Protein AF-I3TNN1-F1 (afdb_monomer_lite)

Foldseek 3Di:
DDPDPDQQPQAPAEAEQEDADPDRVVVLVVNVVSHYNYDYDADPPPGHVCVPDDDDDCVPVDDPPDD

pLDDT: mean 87.21, std 15.37, range [47.97, 98.69]

InterPro domains:
  IPR003673 CoA-transferase family III [PF02515] (10-58)
  IPR023606 CoA-transferase family III domain 1 superfamily [G3DSA:3.40.50.10540] (6-65)
  IPR023606 CoA-transferase family III domain 1 superfamily [SSF89796] (8-59)
  IPR050483 CoA-transferase III domain-containing protein [PTHR48207] (7-57)

Radius of gyration: 19.33 Å; chains: 1; bounding box: 60×17×49 Å

Secondary structure (DSSP, 8-state):
-PPP----TTTT-EEEE---TTHHHHHHHHHHHTT-EEEE---TTT-SGGGGPPSPPGGGSPP----

Organism: Tistrella mobilis (strain KA081020-065) (NCBI:txid1110502)

Structure (mmCIF, N/CA/C/O backbone):
data_AF-I3TNN1-F1
#
_entry.id   AF-I3TNN1-F1
#
loop_
_atom_site.group_PDB
_atom_site.id
_atom_site.type_symbol
_atom_site.label_atom_id
_atom_site.label_alt_id
_atom_site.label_comp_id
_atom_site.label_asym_id
_atom_site.label_entity_id
_atom_site.label_seq_id
_atom_site.pdbx_PDB_ins_code
_atom_site.Cartn_x
_atom_site.Cartn_y
_atom_site.Cartn_z
_atom_site.occupancy
_atom_site.B_iso_or_equiv
_atom_site.auth_seq_id
_atom_site.auth_comp_id
_atom_site.auth_asym_id
_atom_site.auth_atom_id
_atom_site.pdbx_PDB_model_num
ATOM 1 N N . MET A 1 1 ? -2.753 -2.958 33.537 1.00 60.88 1 MET A N 1
ATOM 2 C CA . MET A 1 1 ? -4.025 -2.691 32.836 1.00 60.88 1 MET A CA 1
ATOM 3 C C . MET A 1 1 ? -3.656 -2.226 31.437 1.00 60.88 1 MET A C 1
ATOM 5 O O . MET A 1 1 ? -3.062 -1.161 31.338 1.00 60.88 1 MET A O 1
ATOM 9 N N . LEU A 1 2 ? -3.854 -3.041 30.393 1.00 55.88 2 LEU A N 1
ATOM 10 C CA . LEU A 1 2 ? -3.718 -2.531 29.022 1.00 55.88 2 LEU A CA 1
ATOM 11 C C . LEU A 1 2 ? -4.879 -1.552 28.765 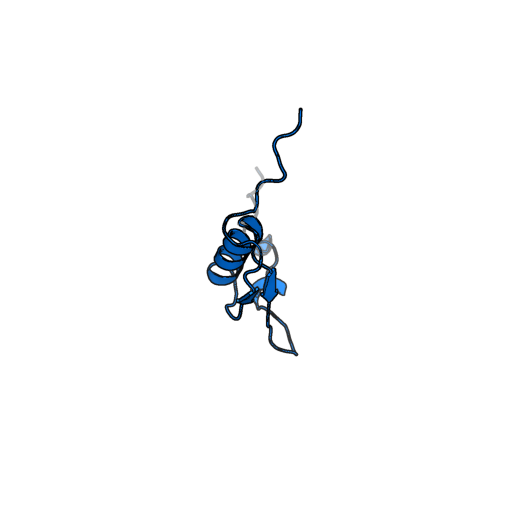1.00 55.88 2 LEU A C 1
ATOM 13 O O . LEU A 1 2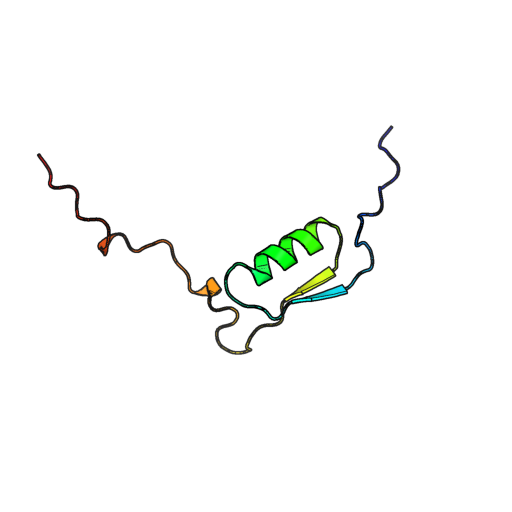 ? -5.976 -1.807 29.272 1.00 55.88 2 LEU A O 1
ATOM 17 N N . PRO A 1 3 ? -4.662 -0.439 28.042 1.00 60.56 3 PRO A N 1
ATOM 18 C CA . PRO A 1 3 ? -5.760 0.426 27.627 1.00 60.56 3 PRO A CA 1
ATOM 19 C C . PRO A 1 3 ? -6.783 -0.386 26.813 1.00 60.56 3 PRO A C 1
ATOM 21 O O . PRO A 1 3 ? -6.403 -1.394 26.205 1.00 60.56 3 PRO A O 1
ATOM 24 N N . PRO A 1 4 ? -8.073 0.010 26.796 1.00 63.00 4 PRO A N 1
ATOM 25 C CA . PRO A 1 4 ? -9.036 -0.599 25.883 1.00 63.00 4 PRO A CA 1
ATOM 26 C C . PRO A 1 4 ? -8.451 -0.540 24.469 1.00 63.00 4 PRO A C 1
ATOM 28 O O . PRO A 1 4 ? -7.829 0.469 24.118 1.00 63.00 4 PRO A O 1
ATOM 31 N N . ALA A 1 5 ? -8.591 -1.628 23.701 1.00 64.38 5 ALA A N 1
ATOM 32 C CA . ALA A 1 5 ? -8.120 -1.697 22.319 1.00 64.38 5 ALA A CA 1
ATOM 33 C C . ALA A 1 5 ? -8.587 -0.432 21.592 1.00 64.38 5 ALA A C 1
ATOM 35 O O . ALA A 1 5 ? -9.783 -0.217 21.399 1.00 64.38 5 ALA A O 1
ATOM 36 N N . SER A 1 6 ? -7.646 0.475 21.343 1.00 69.25 6 SER A N 1
ATOM 37 C CA . SER A 1 6 ? -7.964 1.795 20.827 1.00 69.25 6 SER A CA 1
ATOM 38 C C . SER A 1 6 ? -8.210 1.613 19.343 1.00 69.25 6 SER A C 1
ATOM 40 O O . SER A 1 6 ? -7.289 1.247 18.616 1.00 69.25 6 SER A O 1
ATOM 42 N N . ILE A 1 7 ? -9.463 1.797 18.929 1.00 85.50 7 ILE A N 1
ATOM 43 C CA . ILE A 1 7 ? -9.857 1.839 17.521 1.00 85.50 7 ILE A CA 1
ATOM 44 C C . ILE A 1 7 ? -8.905 2.805 16.812 1.00 85.50 7 ILE A C 1
ATOM 46 O O . ILE A 1 7 ? -8.751 3.955 17.237 1.00 85.50 7 ILE A O 1
ATOM 50 N N . LEU A 1 8 ? -8.214 2.312 15.785 1.00 94.75 8 LEU A N 1
ATOM 51 C CA . LEU A 1 8 ? -7.314 3.143 14.998 1.00 94.75 8 LEU A CA 1
ATOM 52 C C . LEU A 1 8 ? -8.140 4.161 14.189 1.00 94.75 8 LEU A C 1
ATOM 54 O O . LEU A 1 8 ? -9.287 3.871 13.844 1.00 94.75 8 LEU A O 1
ATOM 58 N N . PRO A 1 9 ? -7.600 5.353 13.876 1.00 96.62 9 PRO A N 1
ATOM 59 C CA . PRO A 1 9 ? -8.381 6.432 13.264 1.00 96.62 9 PRO A CA 1
ATOM 60 C C . PRO A 1 9 ? -9.111 6.074 11.960 1.00 96.62 9 PRO A C 1
ATOM 62 O O . PRO A 1 9 ? -10.100 6.726 11.635 1.00 96.62 9 PRO A O 1
ATOM 65 N N . LEU A 1 10 ? -8.630 5.072 11.217 1.00 97.56 10 LEU A N 1
ATOM 66 C CA . LEU A 1 10 ? -9.197 4.606 9.949 1.00 97.56 10 LEU A CA 1
ATOM 67 C C . LEU A 1 10 ? -9.714 3.159 10.007 1.00 97.56 10 LEU A C 1
ATOM 69 O O . LEU A 1 10 ? -9.891 2.537 8.960 1.00 97.56 10 LEU A O 1
ATOM 73 N N . ASP A 1 11 ? -9.960 2.619 11.201 1.00 96.56 11 ASP A N 1
ATOM 74 C CA . ASP A 1 11 ? -10.518 1.273 11.347 1.00 96.56 11 ASP A CA 1
ATOM 75 C C . ASP A 1 11 ? -11.858 1.139 10.595 1.00 96.56 11 ASP A C 1
ATOM 77 O O . ASP A 1 11 ? -12.708 2.033 10.617 1.00 96.56 11 ASP A O 1
ATOM 81 N N . GLY A 1 12 ? -12.034 0.026 9.884 1.00 96.38 12 GLY A N 1
ATOM 82 C CA . GLY A 1 12 ? -13.200 -0.231 9.031 1.00 96.38 12 GLY A CA 1
ATOM 83 C C . GLY A 1 12 ? -13.234 0.519 7.690 1.00 96.38 12 GLY A C 1
ATOM 84 O O . GLY A 1 12 ? -14.151 0.290 6.897 1.00 96.38 12 GLY A O 1
ATOM 85 N N . ILE A 1 13 ? -12.255 1.377 7.385 1.00 98.31 13 ILE A N 1
ATOM 86 C CA . ILE A 1 13 ? -12.132 2.021 6.071 1.00 98.31 13 ILE A CA 1
ATOM 87 C C . ILE A 1 13 ? -11.356 1.115 5.115 1.00 98.31 13 ILE A C 1
ATOM 89 O O . ILE A 1 13 ? -10.276 0.634 5.443 1.00 98.31 13 ILE A O 1
ATOM 93 N N . ARG A 1 14 ? -11.878 0.933 3.896 1.00 98.56 14 ARG A N 1
ATOM 94 C CA . ARG A 1 14 ? -11.176 0.259 2.796 1.00 98.56 14 ARG A CA 1
ATOM 95 C C . ARG A 1 14 ? -10.703 1.271 1.758 1.00 98.56 14 ARG A C 1
ATOM 97 O O . ARG A 1 14 ? -11.490 2.100 1.304 1.00 98.56 14 ARG A O 1
ATOM 104 N N . VAL A 1 15 ? -9.441 1.172 1.352 1.00 98.69 15 VAL A N 1
ATOM 105 C CA . VAL A 1 15 ? -8.807 2.059 0.366 1.00 98.69 15 VAL A CA 1
ATOM 106 C C . VAL A 1 15 ? -8.343 1.237 -0.827 1.00 98.69 15 VAL A C 1
ATOM 108 O O . VAL A 1 15 ? -7.698 0.207 -0.662 1.00 98.69 15 VAL A O 1
ATOM 111 N N . ILE A 1 16 ? -8.647 1.708 -2.035 1.00 98.69 16 ILE A N 1
ATOM 112 C CA . ILE A 1 16 ? -8.101 1.144 -3.272 1.00 98.69 16 ILE A CA 1
ATOM 113 C C . ILE A 1 16 ? -6.903 1.999 -3.691 1.00 98.69 16 ILE A C 1
ATOM 115 O O . ILE A 1 16 ? -7.068 3.164 -4.050 1.00 98.69 16 ILE A O 1
ATOM 119 N N . GLU A 1 17 ? -5.704 1.426 -3.623 1.00 98.50 17 GLU A N 1
ATOM 120 C CA . GLU A 1 17 ? -4.442 2.090 -3.958 1.00 98.50 17 GLU A CA 1
ATOM 121 C C . GLU A 1 17 ? -4.037 1.709 -5.391 1.00 98.50 17 GLU A C 1
ATOM 123 O O . GLU A 1 17 ? -3.766 0.541 -5.683 1.00 98.50 17 GLU A O 1
ATOM 128 N N . ILE A 1 18 ? -4.018 2.693 -6.294 1.00 98.12 18 ILE A N 1
ATOM 129 C CA . ILE A 1 18 ? -3.744 2.500 -7.730 1.00 98.12 18 ILE A CA 1
ATOM 130 C C . ILE A 1 18 ? -2.511 3.262 -8.225 1.00 98.12 18 ILE A C 1
ATOM 132 O O . ILE A 1 18 ? -2.192 3.199 -9.413 1.00 98.12 18 ILE A O 1
ATOM 136 N N . ALA A 1 19 ? -1.836 4.018 -7.360 1.00 98.06 19 ALA A N 1
ATOM 137 C CA . ALA A 1 19 ? -0.639 4.744 -7.743 1.00 98.06 19 ALA A CA 1
ATOM 138 C C . ALA A 1 19 ? 0.527 3.778 -7.984 1.00 98.06 19 ALA A 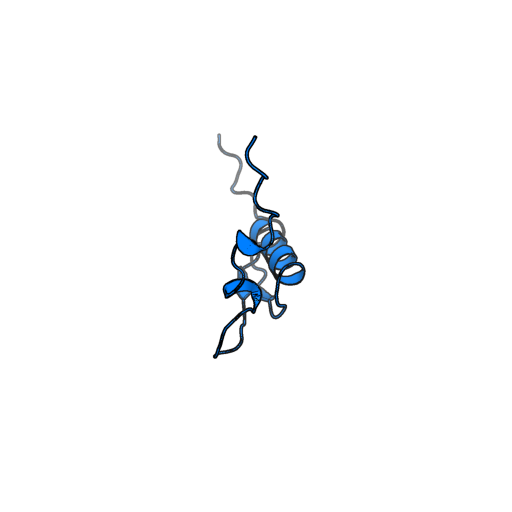C 1
ATOM 140 O O . ALA A 1 19 ? 0.410 2.560 -7.852 1.00 98.06 19 ALA A O 1
ATOM 141 N N . GLN A 1 20 ? 1.656 4.329 -8.408 1.00 96.25 20 GLN A N 1
ATOM 142 C CA . GLN A 1 20 ? 2.873 3.579 -8.697 1.00 96.25 20 GLN A CA 1
ATOM 143 C C . GLN A 1 20 ? 4.048 4.238 -7.975 1.00 96.25 20 GLN A C 1
ATOM 145 O O . GLN A 1 20 ? 3.963 5.401 -7.553 1.00 96.25 20 GLN A O 1
ATOM 150 N N . ASN A 1 21 ? 5.173 3.538 -7.930 1.00 95.50 21 ASN A N 1
ATOM 151 C CA . ASN A 1 21 ? 6.451 4.040 -7.449 1.00 95.50 21 ASN A CA 1
ATOM 152 C C . ASN A 1 21 ? 6.460 4.296 -5.934 1.00 95.50 21 ASN A C 1
ATOM 154 O O . ASN A 1 21 ? 6.356 3.361 -5.150 1.00 95.50 21 ASN A O 1
ATOM 158 N N . LEU A 1 22 ? 6.650 5.551 -5.509 1.00 95.06 22 LEU A N 1
ATOM 159 C CA . LEU A 1 22 ? 6.929 5.875 -4.106 1.00 95.06 22 LEU A CA 1
ATOM 160 C C . LEU A 1 22 ? 5.817 6.685 -3.442 1.00 95.06 22 LEU A C 1
ATOM 162 O O . LEU A 1 22 ? 5.284 6.267 -2.423 1.00 95.06 22 LEU A O 1
ATOM 166 N N . ALA A 1 23 ? 5.457 7.844 -3.998 1.00 97.88 23 ALA A N 1
ATOM 167 C CA . ALA A 1 23 ? 4.619 8.808 -3.282 1.00 97.88 23 ALA A CA 1
ATOM 168 C C . ALA A 1 23 ? 3.231 8.252 -2.915 1.00 97.88 23 ALA A C 1
ATOM 170 O O . ALA A 1 23 ? 2.777 8.423 -1.786 1.00 97.88 23 ALA A O 1
ATOM 171 N N . GLY A 1 24 ? 2.570 7.570 -3.853 1.00 97.81 24 GLY A N 1
ATOM 172 C CA . GLY A 1 24 ? 1.248 6.990 -3.621 1.00 97.81 24 GLY A CA 1
ATOM 173 C C . GLY A 1 24 ? 1.278 5.763 -2.705 1.00 97.81 24 GLY A C 1
ATOM 174 O O . GLY A 1 24 ? 0.586 5.790 -1.688 1.00 97.81 24 GLY A O 1
ATOM 175 N N . PRO A 1 25 ? 2.124 4.743 -2.964 1.00 97.69 25 PRO A N 1
ATOM 176 C CA . PRO A 1 25 ? 2.293 3.621 -2.040 1.00 97.69 25 PRO A CA 1
ATOM 177 C C . PRO A 1 25 ? 2.684 4.052 -0.621 1.00 97.69 25 PRO A C 1
ATOM 179 O O . PRO A 1 25 ? 2.165 3.494 0.341 1.00 97.69 25 PRO A O 1
ATOM 182 N N . HIS A 1 26 ? 3.504 5.098 -0.472 1.00 98.25 26 HIS A N 1
ATOM 183 C CA . HIS A 1 26 ? 3.843 5.648 0.841 1.00 98.25 26 HIS A CA 1
ATOM 184 C C 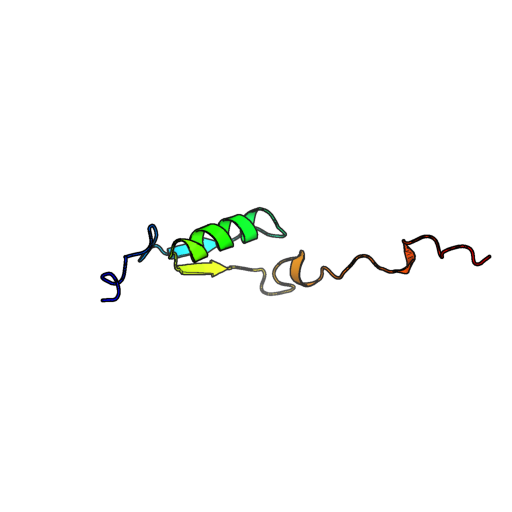. HIS A 1 26 ? 2.649 6.336 1.521 1.00 98.25 26 HIS A C 1
ATOM 186 O O . HIS A 1 26 ? 2.436 6.173 2.720 1.00 98.25 26 HIS A O 1
ATOM 192 N N . ALA A 1 27 ? 1.806 7.052 0.772 1.00 98.50 27 ALA A N 1
ATOM 193 C CA . ALA A 1 27 ? 0.542 7.539 1.319 1.00 98.50 27 ALA A CA 1
ATOM 194 C C . ALA A 1 27 ? -0.367 6.371 1.753 1.00 98.50 27 ALA A C 1
ATOM 196 O O . ALA A 1 27 ? -0.947 6.418 2.836 1.00 98.50 27 ALA A O 1
ATOM 197 N N . GLY A 1 28 ? -0.444 5.301 0.955 1.00 98.38 28 GLY A N 1
ATOM 198 C CA . GLY A 1 28 ? -1.166 4.073 1.297 1.00 98.38 28 GLY A CA 1
ATOM 199 C C . GLY A 1 28 ? -0.643 3.404 2.572 1.00 98.38 28 GLY A C 1
ATOM 200 O O . GLY A 1 28 ? -1.434 2.993 3.415 1.00 98.38 28 GLY A O 1
ATOM 201 N N . GLU A 1 29 ? 0.674 3.368 2.763 1.00 98.25 29 GLU A N 1
ATOM 202 C CA . GLU A 1 29 ? 1.327 2.859 3.974 1.00 98.25 29 GLU A CA 1
ATOM 203 C C . GLU A 1 29 ? 0.909 3.645 5.226 1.00 98.25 29 GLU A C 1
ATOM 205 O O . GLU A 1 29 ? 0.584 3.052 6.259 1.00 98.25 29 GLU A O 1
ATOM 210 N N . ILE A 1 30 ? 0.851 4.978 5.133 1.00 98.62 30 ILE A N 1
ATOM 211 C CA . ILE A 1 30 ? 0.379 5.833 6.230 1.00 98.62 30 ILE A CA 1
ATOM 212 C C . ILE A 1 30 ? -1.085 5.513 6.559 1.00 98.62 30 ILE A C 1
ATOM 214 O O . ILE A 1 30 ? -1.429 5.354 7.730 1.00 98.62 30 ILE A O 1
ATOM 218 N N . LEU A 1 31 ? -1.949 5.367 5.549 1.00 98.69 31 LEU A N 1
ATOM 219 C CA . LEU A 1 31 ? -3.362 5.025 5.757 1.00 98.69 31 LEU A CA 1
ATOM 220 C C . LEU A 1 31 ? -3.530 3.637 6.397 1.00 98.69 31 LEU A C 1
ATOM 222 O O . LEU A 1 31 ? -4.321 3.487 7.328 1.00 98.69 31 LEU A O 1
ATOM 226 N N . ALA A 1 32 ? -2.758 2.641 5.955 1.00 98.25 32 ALA A N 1
ATOM 227 C CA . ALA A 1 32 ? -2.758 1.304 6.545 1.00 98.25 32 ALA A CA 1
ATOM 228 C C . ALA A 1 32 ? -2.288 1.331 8.008 1.00 98.25 32 ALA A C 1
ATOM 230 O O . ALA A 1 32 ? -2.907 0.720 8.878 1.00 98.25 32 ALA A O 1
ATOM 231 N N . THR A 1 33 ? -1.245 2.111 8.306 1.00 97.94 33 THR A N 1
ATOM 232 C CA . THR A 1 33 ? -0.734 2.313 9.674 1.00 97.94 33 THR A CA 1
ATOM 233 C C . THR A 1 33 ? -1.789 2.936 10.591 1.00 97.94 33 THR A C 1
ATOM 235 O O . THR A 1 33 ? -1.862 2.615 11.776 1.00 97.94 33 THR A O 1
ATOM 238 N N . LEU A 1 34 ? -2.642 3.804 10.043 1.00 97.81 34 LEU A N 1
ATOM 239 C CA . LEU A 1 34 ? -3.773 4.406 10.746 1.00 97.81 34 LEU A CA 1
ATOM 240 C C . LEU A 1 34 ? -5.015 3.498 10.805 1.00 97.81 34 LEU A C 1
ATOM 242 O O . LEU A 1 34 ? -6.043 3.943 11.312 1.00 97.81 34 LEU A O 1
ATOM 246 N N . GLY A 1 35 ? -4.936 2.250 10.333 1.00 97.00 35 GLY A N 1
ATOM 247 C CA . GLY A 1 35 ? -5.968 1.221 10.505 1.00 97.00 35 GLY A CA 1
ATOM 248 C C . GLY A 1 35 ? -6.818 0.903 9.276 1.00 97.00 35 GLY A C 1
ATOM 249 O O . GLY A 1 35 ? -7.737 0.098 9.390 1.00 97.00 35 GLY A O 1
ATOM 250 N N . ALA A 1 36 ? -6.541 1.501 8.116 1.00 98.50 36 ALA A N 1
ATOM 251 C CA . ALA A 1 36 ? -7.296 1.199 6.903 1.00 98.50 36 ALA A CA 1
ATOM 252 C C . ALA A 1 36 ? -6.913 -0.165 6.290 1.00 98.50 36 ALA A C 1
ATOM 254 O O . ALA A 1 36 ? -5.745 -0.552 6.275 1.00 98.50 36 ALA A O 1
ATOM 255 N N . ASP A 1 37 ? -7.884 -0.850 5.682 1.00 98.56 37 ASP A N 1
ATOM 256 C CA . ASP A 1 37 ? -7.674 -1.998 4.791 1.00 98.56 37 ASP A CA 1
ATOM 257 C C . ASP A 1 37 ? -7.307 -1.491 3.387 1.00 98.56 37 ASP A C 1
ATOM 259 O O . ASP A 1 37 ? -8.172 -1.131 2.581 1.00 98.56 37 ASP A O 1
ATOM 263 N N . VAL A 1 38 ? -6.006 -1.378 3.118 1.00 98.69 38 VAL A N 1
ATOM 264 C CA . VAL A 1 38 ? -5.477 -0.826 1.865 1.00 98.69 38 VAL A CA 1
ATOM 265 C C . VAL A 1 38 ? -5.196 -1.951 0.872 1.00 98.69 38 VAL A C 1
ATOM 267 O O . VAL A 1 38 ? -4.277 -2.748 1.050 1.00 98.69 38 VAL A O 1
ATOM 270 N N . ILE A 1 39 ? -5.961 -1.985 -0.218 1.00 98.62 39 ILE A N 1
ATOM 271 C CA . ILE A 1 39 ? -5.811 -2.961 -1.296 1.00 98.62 39 ILE A CA 1
ATOM 272 C C . ILE A 1 39 ? -5.043 -2.310 -2.438 1.00 98.62 39 ILE A C 1
ATOM 274 O O . ILE A 1 39 ? -5.553 -1.430 -3.137 1.00 98.62 39 ILE A O 1
ATOM 278 N N . LYS A 1 40 ? -3.818 -2.786 -2.649 1.00 98.19 40 LYS A N 1
ATOM 279 C CA . LYS A 1 40 ? -2.998 -2.414 -3.796 1.00 98.19 40 LYS A CA 1
ATOM 280 C C . LYS A 1 40 ? -3.532 -3.089 -5.058 1.00 98.19 40 LYS A C 1
ATOM 282 O O . LYS A 1 40 ? -3.595 -4.315 -5.134 1.00 98.19 40 LYS A O 1
ATOM 287 N N . VAL A 1 41 ? -3.878 -2.289 -6.060 1.00 98.19 41 VAL A N 1
ATOM 288 C CA . VAL A 1 41 ? -4.193 -2.760 -7.410 1.00 98.19 41 VAL A CA 1
ATOM 289 C C . VAL A 1 41 ? -3.010 -2.447 -8.312 1.00 98.19 41 VAL A C 1
ATOM 291 O O . VAL A 1 41 ? -2.475 -1.336 -8.316 1.00 98.19 41 VAL A O 1
ATOM 294 N N . GLU A 1 42 ? -2.588 -3.447 -9.072 1.00 98.12 42 GLU A N 1
ATOM 295 C CA . GLU A 1 42 ? -1.445 -3.350 -9.970 1.00 98.12 42 GLU A CA 1
ATOM 296 C C . GLU A 1 42 ? -1.775 -3.934 -11.339 1.00 98.12 42 GLU A C 1
ATOM 298 O O . GLU A 1 42 ? -2.775 -4.636 -11.517 1.00 98.12 42 GLU A O 1
ATOM 303 N N . ARG A 1 43 ? -0.918 -3.639 -12.321 1.00 97.38 43 ARG A N 1
ATOM 304 C CA . ARG A 1 43 ? -1.017 -4.236 -13.653 1.00 97.38 43 ARG A CA 1
ATOM 305 C C . ARG A 1 43 ? -0.801 -5.753 -13.544 1.00 97.38 43 ARG A C 1
ATOM 307 O O . ARG A 1 43 ? 0.155 -6.158 -12.884 1.00 97.38 43 ARG A O 1
ATOM 314 N N . PRO A 1 44 ? -1.628 -6.585 -14.211 1.00 96.00 44 PRO A N 1
ATOM 315 C CA . PRO A 1 44 ? -1.463 -8.042 -14.205 1.00 96.00 44 PRO A CA 1
ATOM 316 C C . PRO A 1 44 ? -0.069 -8.497 -14.644 1.00 96.00 44 PRO A C 1
ATOM 318 O O . PRO A 1 44 ? 0.451 -9.486 -14.137 1.00 96.00 44 PRO A O 1
ATOM 321 N N . GLU A 1 45 ? 0.538 -7.751 -15.566 1.00 93.62 45 GLU A N 1
ATOM 322 C CA . GLU A 1 45 ? 1.906 -7.971 -16.014 1.00 93.62 45 GLU A CA 1
ATOM 323 C C . GLU A 1 45 ? 2.824 -6.885 -15.447 1.00 93.62 45 GLU A C 1
ATOM 325 O O . GLU A 1 45 ? 2.553 -5.691 -15.587 1.00 93.62 45 GLU A O 1
ATOM 330 N N . GLY A 1 46 ? 3.908 -7.299 -14.788 1.00 90.31 46 GLY A N 1
ATOM 331 C CA . GLY A 1 46 ? 4.941 -6.409 -14.244 1.00 90.31 46 GLY A CA 1
ATOM 332 C C . GLY A 1 46 ? 4.632 -5.785 -12.877 1.00 90.31 46 GLY A C 1
ATOM 333 O O . GLY A 1 46 ? 5.565 -5.532 -12.121 1.00 90.31 46 GLY A O 1
ATOM 334 N N . GLY A 1 47 ? 3.358 -5.608 -12.515 1.00 96.75 47 GLY A N 1
ATOM 335 C CA . GLY A 1 47 ? 2.965 -5.018 -11.234 1.00 96.75 47 GLY A CA 1
ATOM 336 C C . GLY A 1 47 ? 3.266 -3.514 -11.131 1.00 96.75 47 GLY A C 1
ATOM 337 O O . GLY A 1 47 ? 3.169 -2.775 -12.116 1.00 96.75 47 GLY A O 1
ATOM 338 N N . ASP A 1 48 ? 3.583 -3.050 -9.922 1.00 96.75 48 ASP A N 1
ATOM 339 C CA . ASP A 1 48 ? 4.165 -1.723 -9.675 1.00 96.75 48 ASP A CA 1
ATOM 340 C C . ASP A 1 48 ? 5.608 -1.643 -10.213 1.00 96.75 48 ASP A C 1
ATOM 342 O O . ASP A 1 48 ? 6.412 -2.535 -9.937 1.00 96.75 48 ASP A O 1
ATOM 346 N N . ASP A 1 49 ? 5.963 -0.575 -10.941 1.00 94.88 49 ASP A N 1
ATOM 347 C CA . ASP A 1 49 ? 7.314 -0.380 -11.503 1.00 94.88 49 ASP A CA 1
ATOM 348 C C . ASP A 1 49 ? 8.411 -0.441 -10.421 1.00 94.88 49 ASP A C 1
ATOM 350 O O . ASP A 1 49 ? 9.522 -0.919 -10.681 1.00 94.88 49 ASP A O 1
ATOM 354 N N . ALA A 1 50 ? 8.092 -0.035 -9.184 1.00 94.44 50 ALA A N 1
ATOM 355 C CA . ALA A 1 50 ? 9.013 -0.114 -8.053 1.00 94.44 50 ALA A CA 1
ATOM 356 C C . ALA A 1 50 ? 9.419 -1.550 -7.676 1.00 94.44 50 ALA A C 1
ATOM 358 O O . ALA A 1 50 ? 10.456 -1.736 -7.043 1.00 94.44 50 ALA A O 1
ATOM 359 N N . ARG A 1 51 ? 8.678 -2.587 -8.095 1.00 93.62 51 ARG A N 1
ATOM 360 C CA . ARG A 1 51 ? 9.068 -3.994 -7.871 1.00 93.62 51 ARG A CA 1
ATOM 361 C C . ARG A 1 51 ? 10.367 -4.368 -8.580 1.00 93.62 51 ARG A C 1
ATOM 363 O O . ARG A 1 51 ? 11.055 -5.285 -8.141 1.00 93.62 51 ARG A O 1
ATOM 370 N N . GLY A 1 52 ? 10.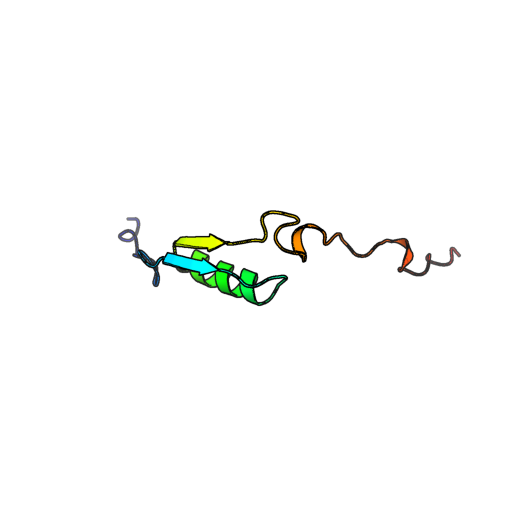684 -3.677 -9.675 1.00 92.12 52 GLY A N 1
ATOM 371 C CA . GLY A 1 52 ? 11.925 -3.852 -10.427 1.00 92.12 52 GLY A CA 1
ATOM 372 C C . GLY A 1 52 ? 13.066 -2.952 -9.954 1.00 92.12 52 GLY A C 1
ATOM 373 O O . GLY A 1 52 ? 14.178 -3.062 -10.472 1.00 92.12 52 GLY A O 1
ATOM 374 N N . TRP A 1 53 ? 12.818 -2.044 -9.007 1.00 91.31 53 TRP A N 1
ATOM 375 C CA . TRP A 1 53 ? 13.855 -1.147 -8.514 1.00 91.31 53 TRP A CA 1
ATOM 376 C C . TRP A 1 53 ? 14.828 -1.927 -7.629 1.00 91.31 53 TRP A C 1
ATOM 378 O O . TRP A 1 53 ? 14.470 -2.454 -6.578 1.00 91.31 53 TRP A O 1
ATOM 388 N N . GLY A 1 54 ? 16.079 -2.000 -8.073 1.00 82.06 54 GLY A N 1
ATOM 389 C CA . GLY A 1 54 ? 17.201 -2.453 -7.263 1.00 82.06 54 GLY A CA 1
ATOM 390 C C . GLY A 1 54 ? 17.954 -1.271 -6.650 1.00 82.06 54 GLY A C 1
ATOM 391 O O . GLY A 1 54 ? 17.729 -0.120 -7.033 1.00 82.06 54 GLY A O 1
ATOM 392 N N . PRO A 1 55 ? 18.890 -1.530 -5.725 1.00 83.12 55 PRO A N 1
ATOM 393 C CA . PRO A 1 55 ? 19.848 -0.511 -5.314 1.00 83.12 55 PRO A CA 1
ATOM 394 C C . PRO A 1 55 ? 20.588 0.050 -6.545 1.00 83.12 55 PRO A C 1
ATOM 396 O O . PRO A 1 55 ? 20.734 -0.666 -7.544 1.00 83.12 55 PRO A O 1
ATOM 399 N N . PRO A 1 56 ? 21.074 1.306 -6.496 1.00 76.19 56 PRO A N 1
ATOM 400 C CA . PRO A 1 56 ? 21.897 1.849 -7.570 1.00 76.19 56 PRO A CA 1
ATOM 401 C C . PRO A 1 56 ? 23.041 0.879 -7.879 1.00 76.19 56 PRO A C 1
ATOM 403 O O . PRO A 1 56 ? 23.692 0.356 -6.970 1.00 76.19 56 PRO A O 1
ATOM 406 N N . SER A 1 57 ? 23.252 0.591 -9.163 1.00 68.12 57 SER A N 1
ATOM 407 C CA . SER A 1 57 ? 24.282 -0.358 -9.567 1.00 68.12 57 SER A CA 1
ATOM 408 C C . SER A 1 57 ? 25.665 0.169 -9.148 1.00 68.12 57 SER A C 1
ATOM 410 O O . SER A 1 57 ? 25.955 1.359 -9.316 1.00 68.12 57 SER A O 1
ATOM 412 N N . PRO A 1 58 ? 26.564 -0.689 -8.631 1.00 60.53 58 PRO A N 1
ATOM 413 C CA . PRO A 1 58 ? 27.912 -0.260 -8.255 1.00 60.53 58 PRO A CA 1
ATOM 414 C C . PRO A 1 58 ? 28.728 0.279 -9.443 1.00 60.53 58 PRO A C 1
ATOM 416 O O . PRO A 1 58 ? 29.733 0.944 -9.230 1.00 60.53 58 PRO A O 1
ATOM 419 N N . ALA A 1 59 ? 28.285 0.062 -10.687 1.00 59.06 59 ALA A N 1
ATOM 420 C CA . ALA A 1 59 ? 28.929 0.582 -11.893 1.00 59.06 59 ALA A CA 1
ATOM 421 C C . ALA A 1 59 ? 28.809 2.110 -12.072 1.00 59.06 59 ALA A C 1
ATOM 423 O O . ALA A 1 59 ? 29.472 2.665 -12.945 1.00 59.06 59 ALA A O 1
ATOM 424 N N . THR A 1 60 ? 27.975 2.800 -11.284 1.00 58.62 60 THR A N 1
ATOM 425 C CA . THR A 1 60 ? 27.861 4.273 -11.319 1.00 58.62 60 THR A CA 1
ATOM 426 C C . THR A 1 60 ? 28.570 4.954 -10.147 1.00 58.62 60 THR A C 1
ATOM 428 O O . THR A 1 60 ? 28.690 6.178 -10.131 1.00 58.62 60 THR A O 1
ATOM 431 N N . LEU A 1 61 ? 29.111 4.192 -9.190 1.00 63.38 61 LEU A N 1
ATOM 432 C CA . LEU A 1 61 ? 30.100 4.748 -8.275 1.00 63.38 61 LEU A CA 1
ATOM 433 C C . LEU A 1 61 ? 31.437 4.779 -9.025 1.00 63.38 61 LEU A C 1
ATOM 435 O O . LEU A 1 61 ? 31.867 3.728 -9.508 1.00 63.38 61 LEU A O 1
ATOM 439 N N . PRO A 1 62 ? 32.102 5.943 -9.174 1.00 62.09 62 PRO A N 1
ATOM 440 C CA . PRO A 1 62 ? 33.464 5.953 -9.684 1.00 62.09 62 PRO A CA 1
ATOM 441 C C . PRO A 1 62 ? 34.270 4.996 -8.808 1.00 62.09 62 PRO A C 1
ATOM 443 O O . PRO A 1 62 ? 34.251 5.124 -7.581 1.00 62.09 62 PRO A O 1
ATOM 446 N N . SER A 1 63 ? 34.910 3.998 -9.428 1.00 63.97 63 SER A N 1
ATOM 447 C CA . SER A 1 63 ? 35.778 3.076 -8.699 1.00 63.97 63 SER A CA 1
ATOM 448 C C . SER A 1 63 ? 36.728 3.933 -7.862 1.00 63.97 63 SER A C 1
ATOM 450 O O . SER A 1 63 ? 37.340 4.839 -8.440 1.00 63.97 63 SER A O 1
ATOM 452 N N . PRO A 1 64 ? 36.829 3.728 -6.534 1.00 66.19 64 PRO A N 1
ATOM 453 C CA . PRO A 1 64 ? 37.785 4.478 -5.741 1.00 66.19 64 PRO A CA 1
ATOM 454 C C . PRO A 1 64 ? 39.146 4.198 -6.366 1.00 66.19 64 PRO A C 1
ATOM 456 O O . PRO A 1 64 ? 39.583 3.048 -6.426 1.00 66.19 64 PRO A O 1
ATOM 459 N N . SER A 1 65 ? 39.761 5.227 -6.946 1.00 71.88 65 SER A N 1
ATOM 460 C CA . SER A 1 65 ? 41.128 5.148 -7.437 1.00 71.88 65 SER A CA 1
ATOM 461 C C . SER A 1 65 ? 41.976 4.700 -6.252 1.00 71.88 65 SER A C 1
ATOM 463 O O . SER A 1 65 ? 42.094 5.448 -5.280 1.00 71.88 65 SER A O 1
ATOM 465 N N . MET A 1 66 ? 42.460 3.455 -6.291 1.00 47.97 66 MET A N 1
ATOM 466 C CA . MET A 1 66 ? 43.329 2.929 -5.242 1.00 47.97 66 MET A CA 1
ATOM 467 C C . MET A 1 66 ? 44.575 3.818 -5.137 1.00 47.97 66 MET A C 1
ATOM 469 O O . MET A 1 66 ? 45.178 4.088 -6.181 1.00 47.97 66 MET A O 1
ATOM 473 N N . PRO A 1 67 ? 44.959 4.277 -3.930 1.00 61.41 67 PRO A N 1
ATOM 474 C CA . PRO A 1 67 ? 46.340 4.656 -3.666 1.00 61.41 67 PRO A CA 1
ATOM 475 C C . PRO A 1 67 ? 47.254 3.423 -3.639 1.00 61.41 67 PRO A C 1
ATOM 477 O O . PRO A 1 67 ? 46.785 2.336 -3.223 1.00 61.41 67 PRO A O 1
#

Sequence (67 aa):
MLPPASI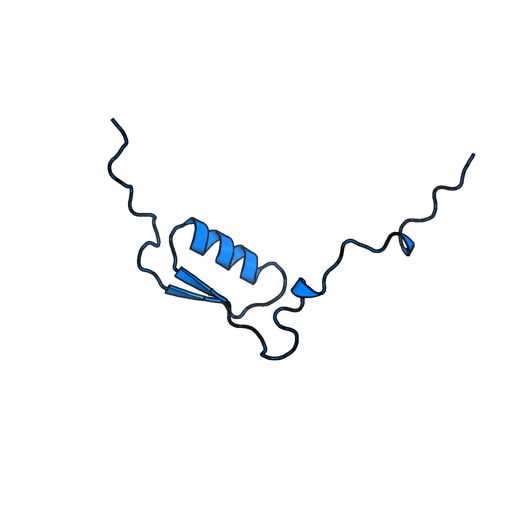LPLDGIRVIEIAQNLAGPHAGEILATLGADVIKVERPEGGDDARGWGPPSPATLPSPSMP